Protein AF-A0A953XDI7-F1 (afdb_monomer)

Mean predicted aligned error: 6.51 Å

Radius of gyration: 15.87 Å; Cα contacts (8 Å, |Δi|>4): 90; chains: 1; bounding box: 25×25×59 Å

Foldseek 3Di:
DDPDDDDDPPPPQDDFFPDLPVLLVQLVVQVVVCVVDPPDDRDRDPSRPPPDNVRSNLLNPAACVDEDEDDPVCCVPCVVNSCVRHVYHYDD

Structure (mmCIF, N/CA/C/O backbone):
data_AF-A0A953XDI7-F1
#
_entry.id   AF-A0A953XDI7-F1
#
loop_
_atom_site.group_PDB
_atom_site.id
_atom_site.type_symbol
_atom_site.label_atom_id
_atom_site.label_alt_id
_atom_site.label_comp_id
_atom_site.label_asym_id
_atom_site.label_entity_id
_atom_site.label_seq_id
_atom_site.pdbx_PDB_ins_code
_atom_site.Cartn_x
_atom_site.Cartn_y
_atom_site.Cartn_z
_atom_site.occupancy
_atom_site.B_iso_or_equiv
_atom_site.auth_seq_id
_atom_site.auth_comp_id
_atom_site.auth_asym_id
_atom_site.auth_atom_id
_atom_site.pdbx_PDB_model_num
ATOM 1 N N . MET A 1 1 ? 7.778 2.721 -44.600 1.00 35.12 1 MET A N 1
ATOM 2 C CA . MET A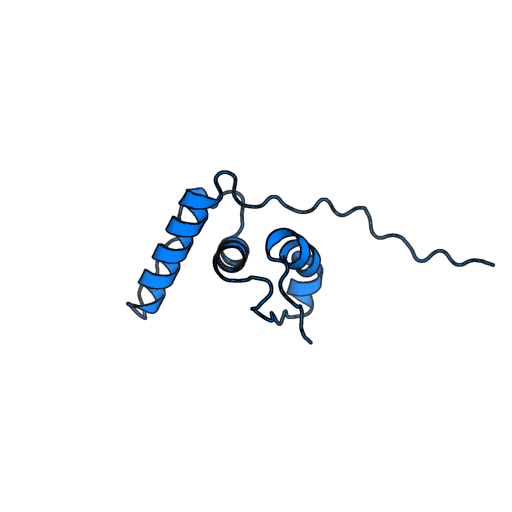 1 1 ? 6.511 2.763 -43.843 1.00 35.12 1 MET A CA 1
ATOM 3 C C . MET A 1 1 ? 6.835 2.272 -42.436 1.00 35.12 1 MET A C 1
ATOM 5 O O . MET A 1 1 ? 6.893 1.074 -42.218 1.00 35.12 1 MET A O 1
ATOM 9 N N . ILE A 1 2 ? 7.223 3.183 -41.538 1.00 42.72 2 ILE A N 1
ATOM 10 C CA . ILE A 1 2 ? 7.506 2.876 -40.129 1.00 42.72 2 ILE A CA 1
ATOM 11 C C . ILE A 1 2 ? 6.313 3.443 -39.372 1.00 42.72 2 ILE A C 1
ATOM 13 O O . ILE A 1 2 ? 6.201 4.657 -39.220 1.00 42.72 2 ILE A O 1
ATOM 17 N N . THR A 1 3 ? 5.364 2.594 -38.997 1.00 35.56 3 THR A N 1
ATOM 18 C CA . THR A 1 3 ? 4.287 2.992 -38.092 1.00 35.56 3 THR A CA 1
ATOM 19 C C . THR A 1 3 ? 4.895 3.098 -36.701 1.00 35.56 3 THR A C 1
ATOM 21 O O . THR A 1 3 ? 5.048 2.095 -36.006 1.00 35.56 3 THR A O 1
ATOM 24 N N . ALA A 1 4 ? 5.320 4.306 -36.327 1.00 37.41 4 ALA A N 1
ATOM 25 C CA . ALA A 1 4 ? 5.613 4.626 -34.940 1.00 37.41 4 ALA A CA 1
ATOM 26 C C . ALA A 1 4 ? 4.330 4.386 -34.137 1.00 37.41 4 ALA A C 1
ATOM 28 O O . ALA A 1 4 ? 3.297 5.002 -34.405 1.00 37.41 4 ALA A O 1
ATOM 29 N N . SER A 1 5 ? 4.386 3.431 -33.210 1.00 39.19 5 SER A N 1
ATOM 30 C CA . SER A 1 5 ? 3.342 3.258 -32.204 1.00 39.19 5 SER A CA 1
ATOM 31 C C . SER A 1 5 ? 3.196 4.587 -31.455 1.00 39.19 5 SER A C 1
ATOM 33 O O . SER A 1 5 ? 4.226 5.198 -31.161 1.00 39.19 5 SER A O 1
ATOM 35 N N . PRO A 1 6 ? 1.981 5.078 -31.167 1.00 42.78 6 PRO A N 1
ATOM 36 C CA . PRO A 1 6 ? 1.826 6.325 -30.435 1.00 42.78 6 PRO A CA 1
ATOM 37 C C . PRO A 1 6 ? 2.488 6.167 -29.063 1.00 42.78 6 PRO A C 1
ATOM 39 O O . PRO A 1 6 ? 2.026 5.375 -28.241 1.00 42.78 6 PRO A O 1
ATOM 42 N N . GLN A 1 7 ? 3.586 6.889 -28.812 1.00 45.66 7 GLN A N 1
ATOM 43 C CA . GLN A 1 7 ? 4.071 7.072 -27.450 1.00 45.66 7 GLN A CA 1
ATOM 44 C C . GLN A 1 7 ? 2.926 7.696 -26.649 1.00 45.66 7 GLN A C 1
ATOM 46 O O . GLN A 1 7 ? 2.503 8.822 -26.922 1.00 45.66 7 GLN A O 1
ATOM 51 N N . ALA A 1 8 ? 2.408 6.938 -25.680 1.00 46.19 8 ALA A N 1
ATOM 52 C CA . ALA A 1 8 ? 1.561 7.489 -24.637 1.00 46.19 8 ALA A CA 1
ATOM 53 C C . ALA A 1 8 ? 2.289 8.705 -24.034 1.00 46.19 8 ALA A C 1
ATOM 55 O O . ALA A 1 8 ? 3.520 8.656 -23.928 1.00 46.19 8 ALA A O 1
ATOM 56 N N . PRO A 1 9 ? 1.574 9.794 -23.689 1.00 43.81 9 PRO A N 1
ATOM 57 C CA . PRO A 1 9 ? 2.201 10.963 -23.081 1.00 43.81 9 PRO A CA 1
ATOM 58 C C . PRO A 1 9 ? 3.090 10.495 -21.933 1.00 43.81 9 PRO A C 1
ATOM 60 O O . PRO A 1 9 ? 2.686 9.579 -21.214 1.00 43.81 9 PRO A O 1
ATOM 63 N N . ASP A 1 10 ? 4.279 11.088 -21.808 1.00 51.06 10 ASP A N 1
ATOM 64 C CA . ASP A 1 10 ? 5.217 10.832 -20.715 1.00 51.06 10 ASP A CA 1
ATOM 65 C C . ASP A 1 10 ? 4.468 11.093 -19.404 1.00 51.06 10 ASP A C 1
ATOM 67 O O . ASP A 1 10 ? 4.229 12.235 -18.998 1.00 51.06 10 ASP A O 1
ATOM 71 N N . ARG A 1 11 ? 3.878 10.027 -18.862 1.00 61.38 11 ARG A N 1
ATOM 72 C CA . ARG A 1 11 ? 2.823 10.129 -17.864 1.00 61.38 11 ARG A CA 1
ATOM 73 C C . ARG A 1 11 ? 3.568 10.351 -16.569 1.00 61.38 11 ARG A C 1
ATOM 75 O O . ARG A 1 11 ? 4.086 9.390 -16.007 1.00 61.38 11 ARG A O 1
ATOM 82 N N . ALA A 1 12 ? 3.683 11.618 -16.172 1.00 76.19 12 ALA A N 1
ATOM 83 C CA . ALA A 1 12 ? 4.357 12.009 -14.944 1.00 76.19 12 ALA A CA 1
ATOM 84 C C . ALA A 1 12 ? 3.923 11.062 -13.817 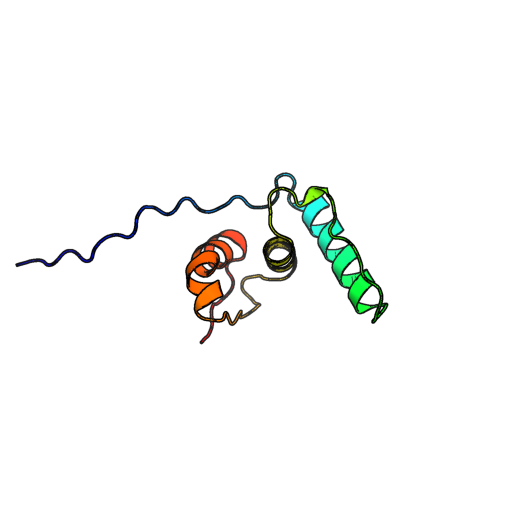1.00 76.19 12 ALA A C 1
ATOM 86 O O . ALA A 1 12 ? 2.731 10.933 -13.527 1.00 76.19 12 ALA A O 1
ATOM 87 N N . ILE A 1 13 ? 4.890 10.324 -13.272 1.00 87.56 13 ILE A N 1
ATOM 88 C CA . ILE A 1 13 ? 4.634 9.360 -12.209 1.00 87.56 13 ILE A CA 1
ATOM 89 C C . ILE A 1 13 ? 4.271 10.157 -10.958 1.00 87.56 13 ILE A C 1
ATOM 91 O O . ILE A 1 13 ? 5.009 11.058 -10.558 1.00 87.56 13 ILE A O 1
ATOM 95 N N . GLU A 1 14 ? 3.125 9.833 -10.359 1.00 89.94 14 GLU A N 1
ATOM 96 C CA . GLU A 1 14 ? 2.693 10.440 -9.098 1.00 89.94 14 GLU A CA 1
ATOM 97 C C . GLU A 1 14 ? 3.778 10.246 -8.017 1.00 89.94 14 GLU A C 1
ATOM 99 O O . GLU A 1 14 ? 4.474 9.220 -8.015 1.00 89.94 14 GLU A O 1
ATOM 104 N N . PRO A 1 15 ? 3.954 11.197 -7.085 1.00 91.88 15 PRO A N 1
ATOM 105 C CA . PRO A 1 15 ? 4.974 11.088 -6.050 1.00 91.88 15 PRO A CA 1
ATOM 106 C C . PRO A 1 15 ? 4.691 9.945 -5.059 1.00 91.88 15 PRO A C 1
ATOM 108 O O . PRO A 1 15 ? 3.552 9.506 -4.867 1.00 91.88 15 PRO A O 1
ATOM 111 N N . GLY A 1 16 ? 5.760 9.466 -4.419 1.00 93.50 16 GLY A N 1
ATOM 112 C CA . GLY A 1 16 ? 5.683 8.613 -3.232 1.00 93.50 16 GLY A CA 1
ATOM 113 C C . GLY A 1 16 ? 5.499 9.441 -1.955 1.00 93.50 16 GLY A C 1
ATOM 114 O O . GLY A 1 16 ? 5.077 10.598 -2.001 1.00 93.50 16 GLY A O 1
ATOM 115 N N . PHE A 1 17 ? 5.849 8.866 -0.804 1.00 96.19 17 PHE A N 1
ATOM 116 C CA . PHE A 1 17 ? 5.824 9.583 0.473 1.00 96.19 17 PHE A CA 1
ATOM 117 C C . PHE A 1 17 ? 6.826 10.745 0.509 1.00 96.19 17 PHE A C 1
ATOM 119 O O . PHE A 1 17 ? 7.969 10.604 0.075 1.00 96.19 17 PHE A O 1
ATOM 126 N N . ALA A 1 18 ? 6.413 11.874 1.094 1.00 94.25 18 ALA A N 1
ATOM 127 C CA . ALA A 1 18 ? 7.292 13.025 1.312 1.00 94.25 18 ALA A CA 1
ATOM 128 C C . ALA A 1 18 ? 8.373 12.739 2.370 1.00 94.25 18 ALA A C 1
ATOM 130 O O . ALA A 1 18 ? 9.519 13.157 2.218 1.00 94.25 18 ALA A O 1
ATOM 131 N N . GLU A 1 19 ? 8.016 11.996 3.422 1.00 95.50 19 GLU A N 1
ATOM 132 C CA . GLU A 1 19 ? 8.945 11.454 4.415 1.00 95.50 19 GLU A CA 1
ATOM 133 C C . GLU A 1 19 ? 8.808 9.922 4.390 1.00 95.50 19 GLU A C 1
ATOM 135 O O . GLU A 1 19 ? 7.837 9.384 4.920 1.00 95.50 19 GLU A O 1
ATOM 140 N N . PRO A 1 20 ? 9.698 9.195 3.692 1.00 93.19 20 PRO A N 1
ATOM 141 C CA . PRO A 1 20 ? 9.474 7.777 3.430 1.00 93.19 20 PRO A CA 1
ATOM 142 C C . PRO A 1 20 ? 9.473 6.893 4.674 1.00 93.19 20 PRO A C 1
ATOM 144 O O . PRO A 1 20 ? 8.647 5.990 4.768 1.00 93.19 20 PRO A O 1
ATOM 147 N N . VAL A 1 21 ? 10.377 7.117 5.628 1.00 96.00 21 VAL A N 1
ATOM 148 C CA . VAL A 1 21 ? 10.626 6.148 6.704 1.00 96.00 21 VAL A CA 1
ATOM 149 C C . VAL A 1 21 ? 9.516 6.186 7.747 1.00 96.00 21 VAL A C 1
ATOM 151 O O . VAL A 1 21 ? 8.880 5.168 8.025 1.00 96.00 21 VAL A O 1
ATOM 154 N N . GLY A 1 22 ? 9.265 7.355 8.322 1.00 97.38 22 GLY A N 1
ATOM 155 C CA . GLY A 1 22 ? 8.204 7.572 9.298 1.00 97.38 22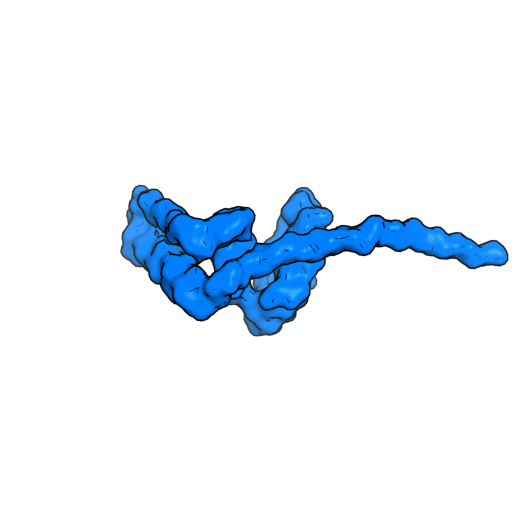 GLY A CA 1
ATOM 156 C C . GLY A 1 22 ? 6.815 7.348 8.707 1.00 97.38 22 GLY A C 1
ATOM 157 O O . GLY A 1 22 ? 5.995 6.699 9.360 1.00 97.38 22 GLY A O 1
ATOM 158 N N . THR A 1 23 ? 6.557 7.778 7.467 1.00 97.62 23 THR A N 1
ATOM 159 C CA . THR A 1 23 ? 5.253 7.516 6.824 1.00 97.62 23 THR A CA 1
ATOM 160 C C . THR A 1 23 ? 5.027 6.020 6.603 1.00 97.62 23 THR A C 1
ATOM 162 O O . THR A 1 23 ? 3.965 5.515 6.966 1.00 97.62 23 THR A O 1
ATOM 165 N N . THR A 1 24 ? 6.031 5.278 6.122 1.00 97.69 24 THR A N 1
ATOM 166 C CA . THR A 1 24 ? 5.947 3.810 5.969 1.00 97.69 24 THR A CA 1
ATOM 167 C C . THR A 1 24 ? 5.670 3.125 7.309 1.00 97.69 24 THR A C 1
ATOM 169 O O . THR A 1 24 ? 4.786 2.277 7.409 1.00 97.69 24 THR A O 1
ATOM 172 N N . GLN A 1 25 ? 6.369 3.523 8.377 1.00 98.12 25 GLN A N 1
ATOM 173 C CA . GLN A 1 25 ? 6.148 2.982 9.724 1.00 98.12 25 GLN A CA 1
ATOM 174 C C . GLN A 1 25 ? 4.731 3.268 10.244 1.00 98.12 25 GLN A C 1
ATOM 176 O O . GLN A 1 25 ? 4.094 2.390 10.833 1.00 98.12 25 GLN A O 1
ATOM 181 N N . ALA A 1 26 ? 4.224 4.484 10.026 1.00 98.19 26 ALA A N 1
ATOM 182 C CA . ALA A 1 26 ? 2.881 4.873 10.437 1.00 98.19 26 ALA A CA 1
ATOM 183 C C . ALA A 1 26 ? 1.807 4.071 9.689 1.00 98.19 26 ALA A C 1
ATOM 185 O O . ALA A 1 26 ? 0.868 3.573 10.312 1.00 98.19 26 ALA A O 1
ATOM 186 N N . VAL A 1 27 ? 1.970 3.895 8.374 1.00 98.25 27 VAL A N 1
ATOM 187 C CA . VAL A 1 27 ? 1.059 3.088 7.553 1.00 98.25 27 VAL A CA 1
ATOM 188 C C . VAL A 1 27 ? 1.110 1.623 7.972 1.00 98.25 27 VAL A C 1
ATOM 190 O O . VAL A 1 27 ? 0.059 1.027 8.190 1.00 98.25 27 VAL A O 1
ATOM 193 N N . PHE A 1 28 ? 2.303 1.056 8.167 1.00 98.25 28 PHE A N 1
ATOM 194 C CA . PHE A 1 28 ? 2.453 -0.328 8.617 1.00 98.25 28 PHE A CA 1
ATOM 195 C C . PHE A 1 28 ? 1.728 -0.562 9.945 1.00 98.25 28 PHE A C 1
ATOM 197 O O . PHE A 1 28 ? 0.982 -1.530 10.084 1.00 98.25 28 PHE A O 1
ATOM 204 N N . ARG A 1 29 ? 1.880 0.355 10.910 1.00 98.25 29 ARG A N 1
ATOM 205 C CA . ARG A 1 29 ? 1.185 0.270 12.200 1.00 98.25 29 ARG A CA 1
ATOM 206 C C . ARG A 1 29 ? -0.331 0.374 12.053 1.00 98.25 29 ARG A C 1
ATOM 208 O O . ARG A 1 29 ? -1.036 -0.374 12.720 1.00 98.25 29 ARG A O 1
ATOM 215 N N . ALA A 1 30 ? -0.828 1.257 11.189 1.00 98.12 30 ALA A N 1
ATOM 216 C CA . ALA A 1 30 ? -2.261 1.379 10.931 1.00 98.12 30 ALA A CA 1
ATOM 217 C C . ALA A 1 30 ? -2.844 0.096 10.310 1.00 98.12 30 ALA A C 1
ATOM 219 O O . ALA A 1 30 ? -3.899 -0.372 10.737 1.00 98.12 30 ALA A O 1
ATOM 220 N N . VAL A 1 31 ? -2.133 -0.512 9.353 1.00 97.75 31 VAL A N 1
ATOM 221 C CA . VAL A 1 31 ? -2.528 -1.800 8.758 1.00 97.75 31 VAL A CA 1
ATOM 222 C C . VAL A 1 31 ? -2.500 -2.911 9.805 1.00 97.75 31 VAL A C 1
ATOM 224 O O . VAL A 1 31 ? -3.466 -3.664 9.918 1.00 97.75 31 VAL A O 1
ATOM 227 N N . LEU A 1 32 ? -1.432 -2.995 10.601 1.00 98.19 32 LEU A N 1
ATOM 228 C CA . LEU A 1 32 ? -1.304 -3.993 11.659 1.00 98.19 32 LEU A CA 1
ATOM 229 C C . LEU A 1 32 ? -2.442 -3.881 12.681 1.00 98.19 32 LEU A C 1
ATOM 231 O O . LEU A 1 32 ? -3.028 -4.897 13.038 1.00 98.19 32 LEU A O 1
ATOM 235 N N . GLU A 1 33 ? -2.787 -2.664 13.106 1.00 98.31 33 GLU A N 1
ATOM 236 C CA . GLU A 1 33 ? -3.887 -2.410 14.043 1.00 98.31 33 GLU A CA 1
ATOM 237 C C . GLU A 1 33 ? -5.237 -2.866 13.472 1.00 98.31 33 GLU A C 1
ATOM 239 O O . GLU A 1 33 ? -6.006 -3.542 14.160 1.00 98.31 33 GLU A O 1
ATOM 244 N N . ALA A 1 34 ? -5.504 -2.554 12.199 1.00 97.56 34 ALA A N 1
ATOM 245 C CA . ALA A 1 34 ? -6.732 -2.959 11.518 1.00 97.56 34 ALA A CA 1
ATOM 246 C C . ALA A 1 34 ? -6.833 -4.486 11.371 1.00 97.56 34 ALA A C 1
ATOM 248 O O . ALA A 1 34 ? -7.908 -5.062 11.541 1.00 97.56 34 ALA A O 1
ATOM 249 N N . MET A 1 35 ? -5.713 -5.154 11.076 1.00 97.56 35 MET A N 1
ATOM 250 C CA . MET A 1 35 ? -5.661 -6.612 10.945 1.00 97.56 35 MET A CA 1
ATOM 251 C C . MET A 1 35 ? -5.753 -7.328 12.297 1.0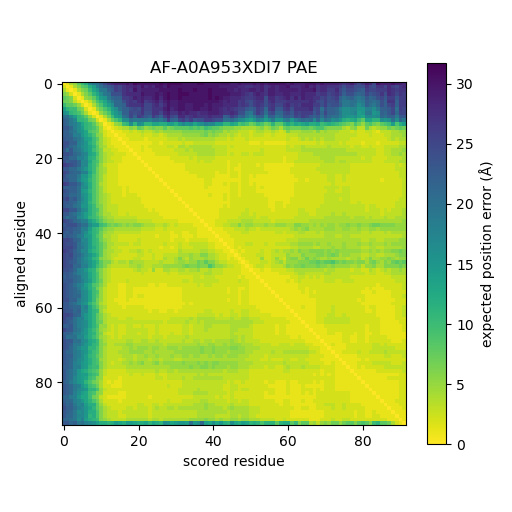0 97.56 35 MET A C 1
ATOM 253 O O . MET A 1 35 ? -6.383 -8.381 12.386 1.00 97.56 35 MET A O 1
ATOM 257 N N . ALA A 1 36 ? -5.143 -6.769 13.345 1.00 98.31 36 ALA A N 1
ATOM 258 C CA . ALA A 1 36 ? -5.168 -7.327 14.696 1.00 98.31 36 ALA A CA 1
ATOM 259 C C . ALA A 1 36 ? -6.538 -7.175 15.374 1.00 98.31 36 ALA A C 1
ATOM 261 O O . ALA A 1 36 ? -6.890 -7.996 16.221 1.00 98.31 36 ALA A O 1
ATOM 262 N N . ASN A 1 37 ? -7.331 -6.174 14.972 1.00 98.06 37 ASN A N 1
ATOM 263 C CA . ASN 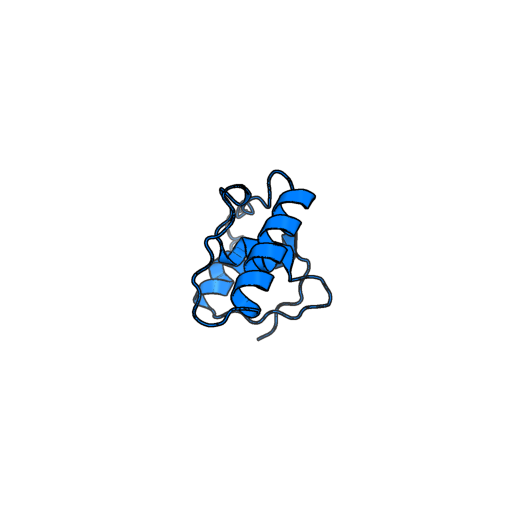A 1 37 ? -8.658 -5.896 15.523 1.00 98.06 37 ASN A CA 1
ATOM 264 C C . ASN A 1 37 ? -9.749 -5.910 14.433 1.00 98.06 37 ASN A C 1
ATOM 266 O O . ASN A 1 37 ? -10.301 -4.856 14.096 1.00 98.06 37 ASN A O 1
ATOM 270 N N . PRO A 1 38 ? -10.106 -7.087 13.879 1.00 97.12 38 PRO A N 1
ATOM 271 C CA . PRO A 1 38 ? -11.114 -7.180 12.830 1.00 97.12 38 PRO A CA 1
ATOM 272 C C . PRO A 1 38 ? -12.435 -6.497 13.208 1.00 97.12 38 PRO A C 1
ATOM 274 O O . PRO A 1 38 ? -12.963 -6.685 14.304 1.00 97.12 38 PRO A O 1
ATOM 277 N N . GLY A 1 39 ? -12.986 -5.717 12.276 1.00 96.19 39 GLY A N 1
ATOM 278 C CA . GLY A 1 39 ? -14.215 -4.940 12.472 1.00 96.19 39 GLY A CA 1
ATOM 279 C C . GLY A 1 39 ? -13.990 -3.517 12.990 1.00 96.19 39 GLY A C 1
ATOM 280 O O . GLY A 1 39 ? -14.924 -2.716 12.950 1.00 96.19 39 GLY A O 1
ATOM 281 N N . GLN A 1 40 ? -12.772 -3.168 13.413 1.00 96.69 40 GLN A N 1
ATOM 282 C CA . GLN A 1 40 ? -12.420 -1.779 13.693 1.00 96.69 40 GLN A CA 1
ATOM 283 C C . GLN A 1 40 ? -11.969 -1.048 12.428 1.00 96.69 40 GLN A C 1
ATOM 285 O O . GLN A 1 40 ? -11.147 -1.537 11.655 1.00 96.69 40 GLN A O 1
ATOM 290 N N . VAL A 1 41 ? -12.506 0.158 12.231 1.00 96.50 41 VAL A N 1
ATOM 291 C CA . VAL A 1 41 ? -12.089 1.052 11.148 1.00 96.50 41 VAL A CA 1
ATOM 292 C C . VAL A 1 41 ? -10.920 1.895 11.644 1.00 96.50 41 VAL A C 1
ATOM 294 O O . VAL A 1 41 ? -11.099 2.771 12.487 1.00 96.50 41 VAL A O 1
ATOM 297 N N . VAL A 1 42 ? -9.731 1.640 11.102 1.00 96.75 42 VAL A N 1
ATOM 298 C CA . VAL A 1 42 ? -8.525 2.428 11.380 1.00 96.75 42 VAL A CA 1
ATOM 299 C C . VAL A 1 42 ? -8.341 3.456 10.269 1.00 96.75 42 VAL A C 1
ATOM 301 O O . VAL A 1 42 ? -8.288 3.109 9.088 1.00 96.75 42 VAL A O 1
ATOM 304 N N . ALA A 1 43 ? -8.270 4.733 10.641 1.00 95.31 43 ALA A N 1
ATOM 305 C CA . ALA A 1 43 ? -8.024 5.807 9.688 1.00 95.31 43 ALA A CA 1
ATOM 306 C C . ALA A 1 43 ? -6.565 5.776 9.189 1.00 95.31 43 ALA A C 1
ATOM 308 O O . ALA A 1 43 ? -5.658 5.465 9.968 1.00 95.31 43 ALA A O 1
ATOM 309 N N . PRO A 1 44 ? -6.313 6.112 7.912 1.00 93.00 44 PRO A N 1
ATOM 310 C CA . PRO A 1 44 ? -4.951 6.269 7.422 1.00 93.00 44 PRO A CA 1
ATOM 311 C C . PRO A 1 44 ? -4.234 7.430 8.140 1.00 93.00 44 PRO A C 1
ATOM 313 O O . PRO A 1 44 ? -4.887 8.413 8.490 1.00 93.00 44 PRO A O 1
ATOM 316 N N . PRO A 1 45 ? -2.902 7.366 8.329 1.00 95.19 45 PRO A N 1
ATOM 317 C CA . PRO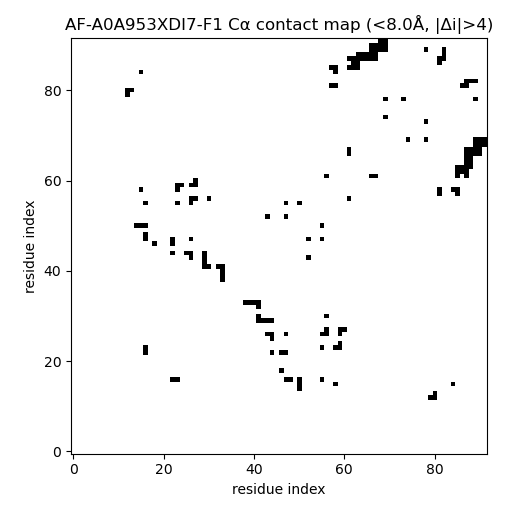 A 1 45 ? -2.140 8.477 8.900 1.00 95.19 45 PRO A CA 1
ATOM 318 C C . PRO A 1 45 ? -2.187 9.720 8.003 1.00 95.19 45 PRO A C 1
ATOM 320 O O . PRO A 1 45 ? -1.991 9.598 6.798 1.00 95.19 45 PRO A O 1
ATOM 323 N N . ASP A 1 46 ? -2.312 10.921 8.573 1.00 92.81 46 ASP A N 1
ATOM 324 C CA . ASP A 1 46 ? -2.315 12.180 7.798 1.00 92.81 46 ASP A CA 1
ATOM 325 C C . ASP A 1 46 ? -1.044 12.369 6.948 1.00 92.81 46 ASP A C 1
ATOM 327 O O . ASP A 1 46 ? -1.076 12.980 5.879 1.00 92.81 46 ASP A O 1
ATOM 331 N N . ALA A 1 47 ? 0.073 11.789 7.401 1.00 92.06 47 ALA A N 1
ATOM 332 C CA . ALA A 1 47 ? 1.372 11.832 6.735 1.00 92.06 47 ALA A CA 1
ATOM 333 C C . ALA A 1 47 ? 1.383 11.200 5.331 1.00 92.06 47 ALA A C 1
ATOM 335 O O . ALA A 1 47 ? 2.324 11.435 4.576 1.00 92.06 47 ALA A O 1
ATOM 336 N N . ILE A 1 48 ? 0.356 10.424 4.953 1.00 93.44 48 ILE A N 1
ATOM 337 C CA . ILE A 1 48 ? 0.289 9.863 3.599 1.00 93.44 48 ILE A CA 1
ATOM 338 C C . ILE A 1 48 ? -0.034 10.918 2.543 1.00 93.44 48 ILE A C 1
ATOM 340 O O . ILE A 1 48 ? 0.267 10.684 1.380 1.00 93.44 48 ILE A O 1
ATOM 344 N N . ALA A 1 49 ? -0.641 12.059 2.891 1.00 89.44 49 ALA A N 1
ATOM 345 C CA . ALA A 1 49 ? -1.066 13.044 1.898 1.00 89.44 49 ALA A CA 1
ATOM 346 C C . ALA A 1 49 ? 0.130 13.561 1.063 1.00 89.44 49 ALA A C 1
ATOM 348 O O . ALA A 1 49 ? 1.149 13.949 1.636 1.00 89.44 49 ALA A O 1
ATOM 349 N N . PRO A 1 50 ? 0.031 13.608 -0.282 1.00 88.62 50 PRO A N 1
ATOM 350 C CA . PRO A 1 50 ? -1.165 13.416 -1.116 1.00 88.62 50 PRO A CA 1
ATOM 351 C C . PRO A 1 50 ? -1.378 11.979 -1.646 1.00 88.62 50 PRO A C 1
ATOM 353 O O . PRO A 1 50 ? -2.222 11.769 -2.517 1.00 88.62 50 PRO A O 1
ATOM 356 N N . VAL A 1 51 ? -0.620 10.991 -1.169 1.00 91.38 51 VAL A N 1
ATOM 357 C CA . VAL A 1 51 ? -0.694 9.594 -1.620 1.00 91.38 51 VAL A CA 1
ATOM 358 C C . VAL A 1 51 ? -2.043 8.969 -1.225 1.00 91.38 51 VAL A C 1
ATOM 360 O O . VAL A 1 51 ? -2.410 8.986 -0.048 1.00 91.38 51 VAL A O 1
ATOM 363 N N . PRO A 1 52 ? -2.798 8.374 -2.171 1.00 92.12 52 PRO A N 1
ATOM 364 C CA . PRO A 1 52 ? -4.042 7.678 -1.851 1.00 92.12 52 PRO A CA 1
ATOM 365 C C . PRO A 1 52 ? -3.820 6.495 -0.892 1.00 92.12 52 PRO A C 1
ATOM 367 O O . PRO A 1 52 ? -2.805 5.809 -1.019 1.00 92.12 52 PRO A O 1
ATOM 370 N N . PRO A 1 53 ? -4.782 6.155 -0.010 1.00 93.38 53 PRO A N 1
ATOM 371 C CA . PRO A 1 53 ? -4.599 5.100 0.993 1.00 93.38 53 PRO A CA 1
ATOM 372 C C . PRO A 1 53 ? -4.150 3.745 0.430 1.00 93.38 53 PRO A C 1
ATOM 374 O O . PRO A 1 53 ? -3.250 3.123 0.983 1.00 93.38 53 PRO A O 1
ATOM 377 N N . LEU A 1 54 ? -4.714 3.302 -0.700 1.00 92.12 54 LEU A N 1
ATOM 378 C CA . LEU A 1 54 ? -4.316 2.031 -1.318 1.00 92.12 54 LEU A CA 1
ATOM 379 C C . LEU A 1 54 ? -2.870 2.065 -1.838 1.00 92.12 54 LEU A C 1
ATOM 381 O O . LEU A 1 54 ? -2.131 1.099 -1.669 1.00 92.12 54 LEU A O 1
ATOM 385 N N . ALA A 1 55 ? -2.456 3.186 -2.434 1.00 94.50 55 ALA A N 1
ATOM 386 C CA . ALA A 1 55 ? -1.078 3.373 -2.875 1.00 94.50 55 ALA A CA 1
ATOM 387 C C . ALA A 1 55 ? -0.125 3.426 -1.673 1.00 94.50 55 ALA A C 1
ATOM 389 O O . ALA A 1 55 ? 0.935 2.817 -1.724 1.00 94.50 55 ALA A O 1
ATOM 390 N N . ALA A 1 56 ? -0.524 4.061 -0.567 1.00 97.06 56 ALA A N 1
ATOM 391 C CA . ALA A 1 56 ? 0.264 4.090 0.662 1.00 97.06 56 ALA A CA 1
ATOM 392 C C . ALA A 1 56 ? 0.493 2.681 1.240 1.00 97.06 56 ALA A C 1
ATOM 394 O O . ALA A 1 56 ? 1.608 2.353 1.646 1.00 97.06 56 ALA A O 1
ATOM 395 N N . VAL A 1 57 ? -0.535 1.825 1.230 1.00 97.06 57 VAL A N 1
ATOM 396 C CA . VAL A 1 57 ? -0.398 0.414 1.628 1.00 97.06 57 VAL A CA 1
ATOM 397 C C . VAL A 1 57 ? 0.573 -0.320 0.704 1.00 97.06 57 VAL A C 1
ATOM 399 O O . VAL A 1 57 ? 1.468 -1.005 1.192 1.00 97.06 57 VAL A O 1
ATOM 402 N N . ALA A 1 58 ? 0.458 -0.137 -0.613 1.00 96.69 58 ALA A N 1
ATOM 403 C CA . ALA A 1 58 ? 1.356 -0.783 -1.568 1.00 96.69 58 ALA A CA 1
ATOM 404 C C . ALA A 1 58 ? 2.815 -0.309 -1.425 1.00 96.69 58 AL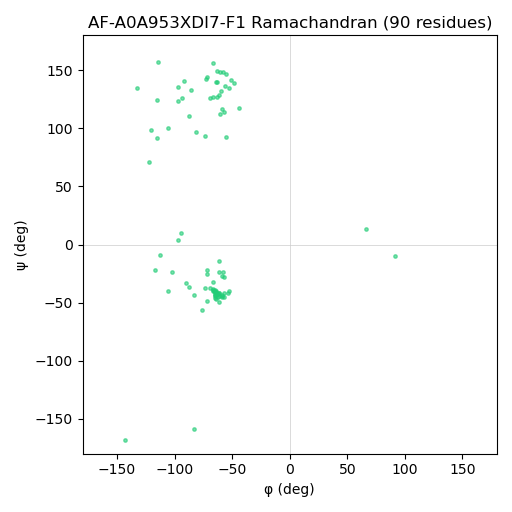A A C 1
ATOM 406 O O . ALA A 1 58 ? 3.714 -1.139 -1.384 1.00 96.69 58 ALA A O 1
ATOM 407 N N . LEU A 1 59 ? 3.057 0.995 -1.251 1.00 97.12 59 LEU A N 1
ATOM 408 C CA . LEU A 1 59 ? 4.389 1.548 -0.955 1.00 97.12 59 LEU A CA 1
ATOM 409 C C . LEU A 1 59 ? 5.003 0.982 0.332 1.00 97.12 59 LEU A C 1
ATOM 411 O O . LEU A 1 59 ? 6.220 0.980 0.481 1.00 97.12 59 LEU A O 1
ATOM 415 N N . THR A 1 60 ? 4.161 0.553 1.273 1.00 98.06 60 THR A N 1
ATOM 416 C CA . THR A 1 60 ? 4.594 0.052 2.581 1.00 98.06 60 THR A CA 1
ATOM 417 C C . THR A 1 60 ? 4.850 -1.452 2.584 1.00 98.06 60 THR A C 1
ATOM 419 O O . THR A 1 60 ? 5.703 -1.915 3.337 1.00 98.06 60 THR A O 1
ATOM 422 N N . LEU A 1 61 ? 4.091 -2.218 1.795 1.00 97.75 61 LEU A N 1
ATOM 423 C CA . LEU A 1 61 ? 4.060 -3.682 1.882 1.00 97.75 61 LEU A CA 1
ATOM 424 C C . LEU A 1 61 ? 4.559 -4.400 0.629 1.00 97.75 61 LEU A C 1
ATOM 426 O O . LEU A 1 61 ? 4.890 -5.576 0.723 1.00 97.75 61 LEU A O 1
ATOM 430 N N . CYS A 1 62 ? 4.556 -3.748 -0.535 1.00 97.94 62 CYS A N 1
ATOM 431 C CA . CYS A 1 62 ? 4.966 -4.374 -1.784 1.00 97.94 62 CYS A CA 1
ATOM 432 C C . CYS A 1 62 ? 6.420 -4.039 -2.107 1.00 97.94 62 CYS A C 1
ATOM 434 O O . CYS A 1 62 ? 6.833 -2.881 -2.067 1.00 97.94 62 CYS A O 1
ATOM 436 N N . ASP A 1 63 ? 7.152 -5.062 -2.524 1.00 97.00 63 ASP A N 1
ATOM 437 C CA . ASP A 1 63 ? 8.544 -4.991 -2.950 1.00 97.00 63 ASP A CA 1
ATOM 438 C C . ASP A 1 63 ? 8.806 -5.958 -4.121 1.00 97.00 63 ASP A C 1
ATOM 440 O O . ASP A 1 63 ? 7.874 -6.513 -4.715 1.00 97.00 63 ASP A O 1
ATOM 444 N N . LEU A 1 64 ? 10.081 -6.170 -4.457 1.00 97.44 64 LEU A N 1
ATOM 445 C CA . LEU A 1 64 ? 10.510 -7.062 -5.537 1.00 97.44 64 LEU A CA 1
ATOM 446 C C . LEU A 1 64 ? 10.094 -8.528 -5.326 1.00 97.44 64 LEU A C 1
ATOM 448 O O . LEU A 1 64 ? 9.970 -9.263 -6.306 1.00 97.44 64 LEU A O 1
ATOM 452 N N . ASP A 1 65 ? 9.850 -8.938 -4.081 1.00 97.69 65 ASP A N 1
ATOM 453 C CA . ASP A 1 65 ? 9.495 -10.308 -3.707 1.00 97.69 65 ASP A CA 1
ATOM 454 C C . ASP A 1 65 ? 7.976 -10.496 -3.560 1.00 97.69 65 ASP A C 1
ATOM 456 O O . ASP A 1 65 ? 7.503 -11.584 -3.220 1.00 97.69 65 ASP A O 1
ATOM 460 N N . THR A 1 66 ? 7.194 -9.456 -3.866 1.00 97.50 66 THR A N 1
ATOM 461 C CA . THR A 1 66 ? 5.740 -9.433 -3.692 1.00 97.50 66 THR A CA 1
ATOM 462 C C . THR A 1 66 ? 5.022 -9.324 -5.044 1.00 97.50 66 THR A C 1
ATOM 464 O O . THR A 1 66 ? 4.769 -8.213 -5.511 1.00 97.50 66 THR A O 1
ATOM 467 N N . PRO A 1 67 ? 4.651 -10.438 -5.708 1.00 97.50 67 PRO A N 1
ATOM 468 C CA . PRO A 1 67 ? 3.854 -10.383 -6.931 1.00 97.50 67 PRO A CA 1
ATOM 469 C C . PRO A 1 67 ? 2.484 -9.737 -6.689 1.00 97.50 67 PRO A C 1
ATOM 471 O O . PRO A 1 67 ? 1.738 -10.158 -5.805 1.00 97.50 67 PRO A O 1
ATOM 474 N N . VAL A 1 68 ? 2.131 -8.738 -7.501 1.00 97.19 68 VAL A N 1
ATOM 475 C CA . VAL A 1 68 ? 0.866 -8.000 -7.404 1.00 97.19 68 VAL A CA 1
ATOM 476 C C . VAL A 1 68 ? 0.020 -8.241 -8.646 1.00 97.19 68 VAL A C 1
ATOM 478 O O . VAL A 1 68 ? 0.438 -7.976 -9.773 1.00 97.19 68 VAL A O 1
ATOM 481 N N . TRP A 1 69 ? -1.204 -8.708 -8.426 1.00 96.94 69 TRP A N 1
ATOM 482 C CA . TRP A 1 69 ? -2.250 -8.733 -9.441 1.00 96.94 69 TRP A CA 1
ATOM 483 C C . TRP A 1 69 ? -3.087 -7.451 -9.362 1.00 96.94 69 TRP A C 1
ATOM 485 O O . TRP A 1 69 ? -3.386 -6.971 -8.266 1.00 96.94 69 TRP A O 1
ATOM 495 N N . LEU A 1 70 ? -3.473 -6.897 -10.512 1.00 94.94 70 LEU A N 1
ATOM 496 C CA . LEU A 1 70 ? -4.311 -5.702 -10.607 1.00 94.94 70 LEU A CA 1
ATOM 497 C C . LEU A 1 70 ? -5.435 -5.949 -11.609 1.00 94.94 70 LEU A C 1
ATOM 499 O O . LEU A 1 70 ? -5.171 -6.381 -12.726 1.00 94.94 70 LEU A O 1
ATOM 503 N N . ASP A 1 71 ? -6.659 -5.575 -11.241 1.00 95.12 71 ASP A N 1
ATOM 504 C CA . ASP A 1 71 ? -7.757 -5.450 -12.201 1.00 95.12 71 ASP A CA 1
ATOM 505 C C . ASP A 1 71 ? -7.407 -4.440 -1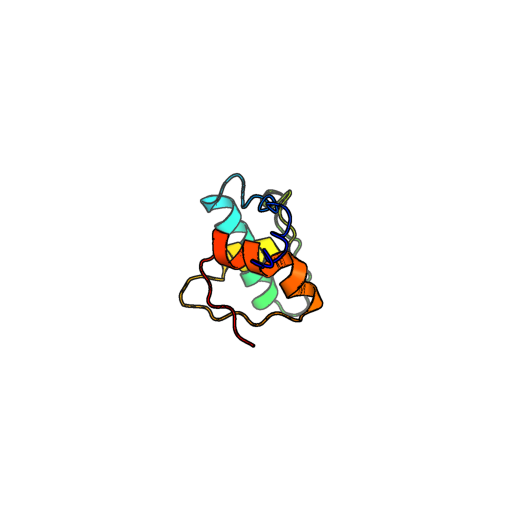3.311 1.00 95.12 71 ASP A C 1
ATOM 507 O O . ASP A 1 71 ? -6.721 -3.442 -13.056 1.00 95.12 71 ASP A O 1
ATOM 511 N N . ASP A 1 72 ? -7.920 -4.660 -14.525 1.00 92.44 72 ASP A N 1
ATOM 512 C CA . ASP A 1 72 ? -7.631 -3.845 -15.714 1.00 92.44 72 ASP A CA 1
ATOM 513 C C . ASP A 1 72 ? -7.863 -2.343 -15.482 1.00 92.44 72 ASP A C 1
ATOM 515 O O . ASP A 1 72 ? -7.065 -1.498 -15.912 1.00 92.44 72 ASP A O 1
ATOM 519 N N . SER A 1 73 ? -8.931 -1.990 -14.757 1.00 90.38 73 SER A N 1
ATOM 520 C CA . SER A 1 73 ? -9.271 -0.594 -14.462 1.00 90.38 73 SER A CA 1
ATOM 521 C C . SER A 1 73 ? -8.244 0.087 -13.549 1.00 90.38 73 SER A C 1
ATOM 523 O O . SER A 1 73 ? -7.971 1.284 -13.684 1.00 90.38 73 SER A O 1
ATOM 525 N N . VAL A 1 74 ? -7.624 -0.681 -12.649 1.00 90.81 74 VAL A N 1
ATOM 526 C CA . VAL A 1 74 ? -6.585 -0.220 -11.721 1.00 90.81 74 VAL A CA 1
ATOM 527 C C . VAL A 1 74 ? -5.227 -0.211 -12.417 1.00 90.81 74 VAL A C 1
ATOM 529 O O . VAL A 1 74 ? -4.488 0.772 -12.310 1.00 90.81 74 VAL A O 1
ATOM 532 N N . ALA A 1 75 ? -4.915 -1.263 -13.179 1.00 92.00 75 ALA A N 1
ATOM 533 C CA . ALA A 1 75 ? -3.662 -1.422 -13.909 1.00 92.00 75 ALA A CA 1
ATOM 534 C C . ALA A 1 75 ? -3.419 -0.257 -14.878 1.00 92.00 75 ALA A C 1
ATOM 536 O O . ALA A 1 75 ? -2.319 0.303 -14.906 1.00 92.00 75 ALA A O 1
ATOM 537 N N . ALA A 1 76 ? -4.463 0.186 -15.589 1.00 89.69 76 ALA A N 1
ATOM 538 C CA . ALA A 1 76 ? -4.398 1.315 -16.517 1.00 89.69 76 ALA A CA 1
ATOM 539 C C . ALA A 1 76 ? -3.924 2.628 -15.866 1.00 89.69 76 ALA A C 1
ATOM 541 O O . ALA A 1 76 ? -3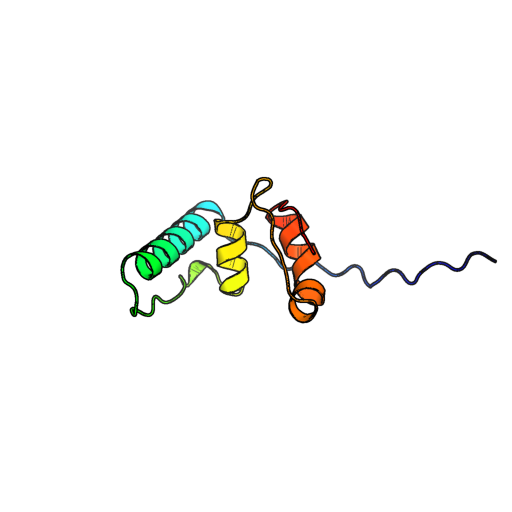.429 3.518 -16.565 1.00 89.69 76 ALA A O 1
ATOM 542 N N . ARG A 1 77 ? -4.072 2.777 -14.544 1.00 87.94 77 ARG A N 1
ATOM 543 C CA . ARG A 1 77 ? -3.638 3.963 -13.792 1.00 87.94 77 ARG A CA 1
ATOM 544 C C . ARG A 1 77 ? -2.380 3.724 -12.957 1.00 87.94 77 ARG A C 1
ATOM 546 O O . ARG A 1 77 ? -1.533 4.609 -12.911 1.00 87.94 77 ARG A O 1
ATOM 553 N N . TRP A 1 78 ? -2.250 2.565 -12.314 1.00 92.44 78 TRP A N 1
ATOM 554 C CA . TRP A 1 78 ? -1.292 2.358 -11.220 1.00 92.44 78 TRP A CA 1
ATOM 555 C C . TRP A 1 78 ? -0.152 1.386 -11.529 1.00 92.44 78 TRP A C 1
ATOM 557 O O . TRP A 1 78 ? 0.815 1.342 -10.772 1.00 92.44 78 TRP A O 1
ATOM 567 N N . ALA A 1 79 ? -0.190 0.658 -12.650 1.00 94.19 79 ALA A N 1
ATOM 568 C CA . ALA A 1 79 ? 0.861 -0.309 -12.979 1.00 94.19 79 ALA A CA 1
ATOM 569 C C . ALA A 1 79 ? 2.259 0.334 -13.077 1.00 94.19 79 ALA A C 1
ATOM 571 O O . ALA A 1 79 ? 3.232 -0.206 -12.555 1.00 94.19 79 ALA A O 1
ATOM 572 N N . GLY A 1 80 ? 2.363 1.502 -13.722 1.00 94.25 80 GLY A N 1
ATOM 573 C CA . GLY A 1 80 ? 3.627 2.243 -13.822 1.00 94.25 80 GLY A CA 1
ATOM 574 C C . GLY A 1 80 ? 4.116 2.766 -12.470 1.00 94.25 80 GLY A C 1
ATOM 575 O O . GLY A 1 80 ? 5.302 2.676 -12.171 1.00 94.25 80 GLY A O 1
ATOM 576 N N . TYR A 1 81 ? 3.190 3.238 -11.632 1.00 94.69 81 TYR A N 1
ATOM 577 C CA . TYR A 1 81 ? 3.483 3.728 -10.287 1.00 94.69 81 TYR A CA 1
ATOM 578 C C . TYR A 1 81 ? 4.078 2.630 -9.398 1.00 94.69 81 TYR A C 1
ATOM 580 O O . TYR A 1 81 ? 5.132 2.827 -8.804 1.00 94.69 81 TYR A O 1
ATOM 588 N N . LEU A 1 82 ? 3.440 1.456 -9.354 1.00 95.56 82 LEU A N 1
ATOM 589 C CA . LEU A 1 82 ? 3.892 0.334 -8.527 1.00 95.56 82 LEU A CA 1
ATOM 590 C C . LEU A 1 82 ? 5.232 -0.232 -9.004 1.00 95.56 82 LEU A C 1
ATOM 592 O O . LEU A 1 82 ? 6.115 -0.489 -8.192 1.00 95.56 82 LEU A O 1
ATOM 596 N N . LYS A 1 83 ? 5.435 -0.342 -10.322 1.00 95.06 83 LYS A N 1
ATOM 597 C CA . LYS A 1 83 ? 6.735 -0.746 -10.876 1.00 95.06 83 LYS A CA 1
ATOM 598 C C . LYS A 1 83 ? 7.848 0.231 -10.511 1.00 95.06 83 LYS A C 1
ATOM 600 O O . LYS A 1 83 ? 8.948 -0.208 -10.201 1.00 95.06 83 LYS A O 1
ATOM 605 N N . PHE A 1 84 ? 7.572 1.532 -10.566 1.00 95.31 84 PHE A N 1
ATOM 606 C CA . PHE A 1 84 ? 8.569 2.557 -10.277 1.00 95.31 84 PHE A CA 1
ATOM 607 C C . PHE A 1 84 ? 8.914 2.633 -8.785 1.00 95.31 84 PHE A C 1
ATOM 609 O O . PHE A 1 84 ? 10.091 2.642 -8.441 1.00 95.31 84 PHE A O 1
ATOM 616 N N . HIS A 1 85 ? 7.907 2.676 -7.908 1.00 95.69 85 HIS A N 1
ATOM 617 C CA . HIS A 1 85 ? 8.132 2.899 -6.476 1.00 95.69 85 HIS A CA 1
ATOM 618 C C . HIS A 1 85 ? 8.397 1.619 -5.679 1.00 95.69 85 HIS A C 1
ATOM 620 O O . HIS A 1 85 ? 9.201 1.650 -4.754 1.00 95.69 85 HIS A O 1
ATOM 626 N N . CYS A 1 86 ? 7.744 0.505 -6.018 1.00 96.38 86 CYS A N 1
ATOM 627 C CA . CYS A 1 86 ? 7.850 -0.753 -5.267 1.00 96.38 86 CYS A CA 1
ATOM 628 C C . CYS A 1 86 ? 8.773 -1.775 -5.946 1.00 96.38 86 CYS A C 1
ATOM 630 O O . CYS A 1 86 ? 9.267 -2.691 -5.298 1.00 96.38 86 CYS A O 1
ATOM 632 N N . GLY A 1 87 ? 8.973 -1.674 -7.265 1.00 96.25 87 GLY A N 1
ATOM 633 C CA . GLY A 1 87 ? 9.703 -2.690 -8.031 1.00 96.25 87 GLY A CA 1
ATOM 634 C C . GLY A 1 87 ? 8.994 -4.049 -8.099 1.00 96.25 87 GLY A C 1
ATOM 635 O O . GLY A 1 87 ? 9.612 -5.034 -8.500 1.00 96.25 87 GLY A O 1
ATOM 636 N N . CYS A 1 88 ? 7.715 -4.117 -7.718 1.00 96.94 88 CYS A N 1
ATOM 637 C CA . CYS A 1 88 ? 7.003 -5.380 -7.586 1.00 96.94 88 CYS A CA 1
ATOM 638 C C . CYS A 1 88 ? 6.672 -6.026 -8.947 1.00 96.94 88 CYS A C 1
ATOM 640 O O . CYS A 1 88 ? 6.315 -5.324 -9.908 1.00 96.94 88 CYS A O 1
ATOM 642 N N . PRO A 1 89 ? 6.755 -7.367 -9.065 1.00 97.06 89 PRO A N 1
ATOM 643 C CA . PRO A 1 89 ? 6.299 -8.077 -10.254 1.00 97.06 89 PRO A CA 1
ATOM 644 C C . PRO A 1 89 ? 4.787 -7.903 -10.438 1.00 97.06 89 PRO A C 1
ATOM 646 O O . PRO A 1 89 ? 4.019 -8.201 -9.528 1.00 97.06 89 PRO A O 1
ATOM 649 N N . LEU A 1 90 ? 4.345 -7.466 -11.622 1.00 96.44 90 LEU A N 1
ATOM 650 C CA . LEU A 1 90 ? 2.917 -7.448 -11.957 1.00 96.44 90 LEU A CA 1
ATOM 651 C C . LEU A 1 90 ? 2.528 -8.735 -12.684 1.00 96.44 90 LEU A C 1
ATOM 653 O O . LEU A 1 90 ? 3.142 -9.068 -13.701 1.00 96.44 90 LEU A O 1
ATOM 657 N N . VAL A 1 91 ? 1.511 -9.425 -12.170 1.00 95.56 91 VAL A N 1
ATOM 658 C CA . VAL A 1 91 ? 1.007 -10.707 -12.695 1.00 95.56 91 VAL A CA 1
ATOM 659 C C . VAL A 1 91 ? -0.416 -10.566 -13.247 1.00 95.56 91 VAL A C 1
ATOM 661 O O . VAL A 1 91 ? -1.126 -9.629 -12.881 1.00 95.56 91 VAL A O 1
ATOM 664 N N . ALA A 1 92 ? -0.798 -11.475 -14.152 1.00 84.88 92 ALA A N 1
ATOM 665 C CA . ALA A 1 92 ? -2.086 -11.496 -14.858 1.00 84.88 92 ALA A CA 1
ATOM 666 C C . ALA A 1 92 ? -3.071 -12.497 -14.244 1.00 84.88 92 ALA A C 1
ATOM 668 O O . ALA A 1 92 ? -2.598 -13.556 -13.772 1.00 84.88 92 ALA A O 1
#

Secondary structure (DSSP, 8-state):
------------PPP--SSHHHHHHHHHHHHHHHHHSTT--PPPPGGGTTS-HHHHHHHHH--TT--EE--HHHHHHHHHHHHHHT-PPEE-

Solvent-accessible surface area (backbone atoms only — not comparable to full-atom values): 5747 Å² total; per-residue (Å²): 140,80,83,75,73,82,76,69,72,88,69,79,70,76,74,75,60,89,54,57,68,67,37,35,52,48,44,49,51,40,52,49,52,31,67,75,38,76,92,53,89,63,72,79,55,79,65,40,67,90,42,52,69,71,57,47,50,41,67,55,72,37,29,66,90,36,77,41,74,61,58,70,82,50,36,80,72,42,47,68,46,44,42,70,75,28,50,28,44,78,50,134

Sequence (92 aa):
MITASPQAPDRAIEPGFAEPVGTTQAVFRAVLEAMANPGQVVAPPDAIAPVPPLAAVALTLCDLDTPVWLDDSVAARWAGYLKFHCGCPLVA

Nearest PDB structures (foldseek):
  2fsu-assembly1_A  TM=8.013E-01  e=2.445E-03  Escherichia coli

pLDDT: mean 88.76, std 17.13, range [35.12, 98.31]